Protein AF-H8L206-F1 (afdb_monomer)

Structure (mmCIF, N/CA/C/O backbone):
data_AF-H8L206-F1
#
_entry.id   AF-H8L206-F1
#
loop_
_atom_site.group_PDB
_atom_site.id
_atom_site.type_symbol
_atom_site.label_atom_id
_atom_site.label_alt_id
_atom_site.label_comp_id
_atom_site.label_asym_id
_atom_site.label_entity_id
_atom_site.label_seq_id
_atom_site.pdbx_PDB_ins_code
_atom_site.Cartn_x
_atom_site.Cartn_y
_atom_site.Cartn_z
_atom_site.occupancy
_atom_site.B_iso_or_equiv
_atom_site.auth_seq_id
_atom_site.auth_comp_id
_atom_site.auth_asym_id
_atom_site.auth_atom_id
_atom_site.pdbx_PDB_model_num
ATOM 1 N N . MET A 1 1 ? 9.966 -58.093 -0.503 1.00 37.69 1 MET A N 1
ATOM 2 C CA . MET A 1 1 ? 10.807 -58.579 -1.625 1.00 37.69 1 MET A CA 1
ATOM 3 C C . MET A 1 1 ? 9.895 -58.615 -2.846 1.00 37.69 1 MET A C 1
ATOM 5 O O . MET A 1 1 ? 8.849 -59.218 -2.723 1.00 37.69 1 MET A O 1
ATOM 9 N N . LYS A 1 2 ? 10.116 -57.990 -3.995 1.00 41.88 2 LYS A N 1
ATOM 10 C CA . LYS A 1 2 ? 11.336 -57.589 -4.683 1.00 41.88 2 LYS A CA 1
ATOM 11 C C . LYS A 1 2 ? 10.897 -56.548 -5.731 1.00 41.88 2 LYS A C 1
ATOM 13 O O . LYS A 1 2 ? 9.891 -56.752 -6.401 1.00 41.88 2 LYS A O 1
ATOM 18 N N . TYR A 1 3 ? 11.610 -55.434 -5.810 1.00 54.50 3 TYR A N 1
ATOM 19 C CA . TYR A 1 3 ? 11.447 -54.422 -6.849 1.00 54.50 3 TYR A CA 1
ATOM 20 C C . TYR A 1 3 ? 11.760 -54.980 -8.243 1.00 54.50 3 TYR A C 1
ATOM 22 O O . TYR A 1 3 ? 12.477 -55.975 -8.343 1.00 54.50 3 TYR A O 1
ATOM 30 N N . LEU A 1 4 ? 11.345 -54.201 -9.250 1.00 50.47 4 LEU A N 1
ATOM 31 C CA . LEU A 1 4 ? 11.940 -54.001 -10.583 1.00 50.47 4 LEU A CA 1
ATOM 32 C C . LEU A 1 4 ? 11.022 -54.436 -11.729 1.00 50.47 4 LEU A C 1
ATOM 34 O O . LEU A 1 4 ? 10.892 -55.617 -12.017 1.00 50.47 4 LEU A O 1
ATOM 38 N N . LEU A 1 5 ? 10.506 -53.456 -12.473 1.00 49.88 5 LEU A N 1
ATOM 39 C CA . LEU A 1 5 ? 11.147 -53.104 -13.740 1.00 49.88 5 LEU A CA 1
ATOM 40 C C . LEU A 1 5 ? 10.697 -51.720 -14.220 1.00 49.88 5 LEU A C 1
ATOM 42 O O . LEU A 1 5 ? 9.522 -51.426 -14.413 1.00 49.88 5 LEU A O 1
ATOM 46 N N . ILE A 1 6 ? 11.712 -50.877 -14.361 1.00 56.06 6 ILE A N 1
ATOM 47 C CA . ILE A 1 6 ? 11.725 -49.559 -14.975 1.00 56.06 6 ILE A CA 1
ATOM 48 C C . ILE A 1 6 ? 11.425 -49.733 -16.467 1.00 56.06 6 ILE A C 1
ATOM 50 O O . ILE A 1 6 ? 12.118 -50.496 -17.134 1.00 56.06 6 ILE A O 1
ATOM 54 N N . ILE A 1 7 ? 10.455 -48.989 -17.002 1.00 59.62 7 ILE A N 1
ATOM 55 C CA . ILE A 1 7 ? 10.374 -48.727 -18.442 1.00 59.62 7 ILE A CA 1
ATOM 56 C C . ILE A 1 7 ? 10.471 -47.217 -18.625 1.00 59.62 7 ILE A C 1
ATOM 58 O O . ILE A 1 7 ? 9.504 -46.477 -18.463 1.00 59.62 7 ILE A O 1
ATOM 62 N N . ALA A 1 8 ? 11.688 -46.775 -18.929 1.00 56.97 8 ALA A N 1
ATOM 63 C CA . ALA A 1 8 ? 11.931 -45.509 -19.588 1.00 56.97 8 ALA A CA 1
ATOM 64 C C . ALA A 1 8 ? 11.696 -45.714 -21.089 1.00 56.97 8 ALA A C 1
ATOM 66 O O . ALA A 1 8 ? 12.334 -46.574 -21.695 1.00 56.97 8 ALA A O 1
ATOM 67 N N . LEU A 1 9 ? 10.823 -44.911 -21.697 1.00 52.34 9 LEU A N 1
ATOM 68 C CA . LEU A 1 9 ? 10.879 -44.663 -23.134 1.00 52.34 9 LEU A CA 1
ATOM 69 C C . LEU A 1 9 ? 10.536 -43.196 -23.400 1.00 52.34 9 LEU A C 1
ATOM 71 O O . LEU A 1 9 ? 9.416 -42.743 -23.178 1.00 52.34 9 LEU A O 1
ATOM 75 N N . ALA A 1 10 ? 11.555 -42.454 -23.822 1.00 56.19 10 ALA A N 1
ATOM 76 C CA . ALA A 1 10 ? 11.493 -41.053 -24.190 1.00 56.19 10 ALA A CA 1
ATOM 77 C C . ALA A 1 10 ? 11.126 -40.904 -25.673 1.00 56.19 10 ALA A C 1
ATOM 79 O O . ALA A 1 10 ? 11.898 -41.320 -26.524 1.00 56.19 10 ALA A O 1
ATOM 80 N N . LEU A 1 11 ? 10.002 -40.258 -25.974 1.00 53.72 11 LEU A N 1
ATOM 81 C CA . LEU A 1 11 ? 9.649 -39.630 -27.257 1.00 53.72 11 LEU A CA 1
ATOM 82 C C . LEU A 1 11 ? 8.622 -38.545 -26.871 1.00 53.72 11 LEU A C 1
ATOM 84 O O . LEU A 1 11 ? 7.641 -38.867 -26.219 1.00 53.72 11 LEU A O 1
ATOM 88 N N . GLY A 1 12 ? 8.745 -37.245 -27.114 1.00 50.72 12 GLY A N 1
ATOM 89 C CA . GLY A 1 12 ? 9.429 -36.487 -28.148 1.00 50.72 12 GLY A CA 1
ATOM 90 C C . GLY A 1 12 ? 8.415 -35.437 -28.622 1.00 50.72 12 GLY A C 1
ATOM 91 O O . GLY A 1 12 ? 7.348 -35.816 -29.077 1.00 50.72 12 GLY A O 1
ATOM 92 N N . CYS A 1 13 ? 8.701 -34.146 -28.428 1.00 44.66 13 CYS A N 1
ATOM 93 C CA . CYS A 1 13 ? 8.279 -33.019 -29.276 1.00 44.66 13 CYS A CA 1
ATOM 94 C C . CYS A 1 13 ? 8.686 -31.717 -28.583 1.00 44.66 13 CYS A C 1
ATOM 96 O O . CYS A 1 13 ? 8.107 -31.315 -27.570 1.00 44.66 13 CYS A O 1
ATOM 98 N N . GLY A 1 14 ? 9.717 -31.077 -29.140 1.00 47.59 14 GLY A N 1
ATOM 99 C CA . GLY A 1 14 ? 10.154 -29.751 -28.735 1.00 47.59 14 GLY A CA 1
ATOM 100 C C . GLY A 1 14 ? 8.988 -28.773 -28.789 1.00 47.59 14 GLY A C 1
ATOM 101 O O . GLY A 1 14 ? 8.347 -28.605 -29.824 1.00 47.59 14 GLY A O 1
ATOM 102 N N . GLN A 1 15 ? 8.715 -28.130 -27.659 1.00 55.88 15 GLN A N 1
ATOM 103 C CA . GLN A 1 15 ? 7.825 -26.985 -27.625 1.00 55.88 15 GLN A CA 1
ATOM 104 C C . GLN A 1 15 ? 8.604 -25.813 -28.224 1.00 55.88 15 GLN A C 1
ATOM 106 O O . GLN A 1 15 ? 9.462 -25.214 -27.574 1.00 55.88 15 GLN A O 1
ATOM 111 N N . VAL A 1 16 ? 8.343 -25.523 -29.498 1.00 51.34 16 VAL A N 1
ATOM 112 C CA . VAL A 1 16 ? 8.685 -24.235 -30.097 1.00 51.34 16 VAL A CA 1
ATOM 113 C C . VAL A 1 16 ? 7.808 -23.205 -29.394 1.00 51.34 16 VAL A C 1
ATOM 115 O O . VAL A 1 16 ? 6.656 -22.995 -29.766 1.00 51.34 16 VAL A O 1
ATOM 118 N N . PHE A 1 17 ? 8.326 -22.579 -28.339 1.00 56.84 17 PHE A N 1
ATOM 119 C CA . PHE A 1 17 ? 7.716 -21.363 -27.822 1.00 56.84 17 PHE A CA 1
ATOM 120 C C . PHE A 1 17 ? 7.958 -20.275 -28.863 1.00 56.84 17 PHE A C 1
ATOM 122 O O . PHE A 1 17 ? 9.029 -19.672 -28.920 1.00 56.84 17 PHE A O 1
ATOM 129 N N . ALA A 1 18 ? 6.961 -20.050 -29.717 1.00 43.41 18 ALA A N 1
ATOM 130 C CA . ALA A 1 18 ? 6.864 -18.838 -30.505 1.00 43.41 18 ALA A CA 1
ATOM 131 C C . ALA A 1 18 ? 6.833 -17.658 -29.524 1.00 43.41 18 ALA A C 1
ATOM 133 O O . ALA A 1 18 ? 5.803 -17.343 -28.931 1.00 43.41 18 ALA A O 1
ATOM 134 N N . GLN A 1 19 ? 7.988 -17.026 -29.315 1.00 46.50 19 GLN A N 1
ATOM 135 C CA . GLN A 1 19 ? 8.070 -15.720 -28.683 1.00 46.50 19 GLN A CA 1
ATOM 136 C C . GLN A 1 19 ? 7.470 -14.720 -29.669 1.00 46.50 19 GLN A C 1
ATOM 138 O O . GLN A 1 19 ? 8.170 -14.077 -30.446 1.00 46.50 19 GLN A O 1
ATOM 143 N N . THR A 1 20 ? 6.142 -14.604 -29.667 1.00 43.94 20 THR A N 1
ATOM 144 C CA . THR A 1 20 ? 5.493 -13.399 -30.171 1.00 43.94 20 THR A CA 1
ATOM 145 C C . THR A 1 20 ? 6.117 -12.243 -29.409 1.00 43.94 20 THR A C 1
ATOM 147 O O . THR A 1 20 ? 5.982 -12.177 -28.184 1.00 43.94 20 THR A O 1
ATOM 150 N N . GLY A 1 21 ? 6.848 -11.386 -30.125 1.00 42.72 21 GLY A N 1
ATOM 151 C CA . GLY A 1 21 ? 7.422 -10.153 -29.613 1.00 42.72 21 GLY A CA 1
ATOM 152 C C . GLY A 1 21 ? 6.317 -9.281 -29.039 1.00 42.72 21 GLY A C 1
ATOM 153 O O . GLY A 1 21 ? 5.735 -8.446 -29.723 1.00 42.72 21 GLY A O 1
ATOM 154 N N . ARG A 1 22 ? 6.003 -9.509 -27.767 1.00 38.03 22 ARG A N 1
ATOM 155 C CA . ARG A 1 22 ? 5.142 -8.652 -26.978 1.00 38.03 22 ARG A CA 1
ATOM 156 C C . ARG A 1 22 ? 5.983 -7.411 -26.732 1.00 38.03 22 ARG A C 1
ATOM 158 O O . ARG A 1 22 ? 6.929 -7.453 -25.947 1.00 38.03 22 ARG A O 1
ATOM 165 N N . GLN A 1 23 ? 5.685 -6.335 -27.462 1.00 39.47 23 GLN A N 1
ATOM 166 C CA . GLN A 1 23 ? 6.112 -4.983 -27.099 1.00 39.47 23 GLN A CA 1
ATOM 167 C C . GLN A 1 23 ? 5.985 -4.883 -25.583 1.00 39.47 23 GLN A C 1
ATOM 169 O O . GLN A 1 23 ? 4.889 -5.136 -25.078 1.00 39.47 23 GLN A O 1
ATOM 174 N N . ALA A 1 24 ? 7.106 -4.651 -24.890 1.00 39.09 24 ALA A N 1
ATOM 175 C CA . ALA A 1 24 ? 7.239 -4.800 -23.445 1.00 39.09 24 ALA A CA 1
ATOM 176 C C . ALA A 1 24 ? 6.069 -4.111 -22.730 1.00 39.09 24 ALA A C 1
ATOM 178 O O . ALA A 1 24 ? 6.048 -2.900 -22.496 1.00 39.09 24 ALA A O 1
ATOM 179 N N . SER A 1 25 ? 5.036 -4.898 -22.449 1.00 48.84 25 SER A N 1
ATOM 180 C CA . SER A 1 25 ? 3.856 -4.438 -21.752 1.00 48.84 25 SER A CA 1
ATOM 181 C C . SER A 1 25 ? 4.337 -4.347 -20.318 1.00 48.84 25 SER A C 1
ATOM 183 O O . SER A 1 25 ? 4.664 -5.376 -19.732 1.00 48.84 25 SER A O 1
ATOM 185 N N . SER A 1 26 ? 4.535 -3.129 -19.800 1.00 55.28 26 SER A N 1
ATOM 186 C CA . SER A 1 26 ? 4.810 -2.939 -18.370 1.00 55.28 26 SER A CA 1
ATOM 187 C C . SER A 1 26 ? 3.906 -3.864 -17.553 1.00 55.28 26 SER A C 1
ATOM 189 O O . SER A 1 26 ? 2.742 -3.995 -17.934 1.00 55.28 26 SER A O 1
ATOM 191 N N . PRO A 1 27 ? 4.430 -4.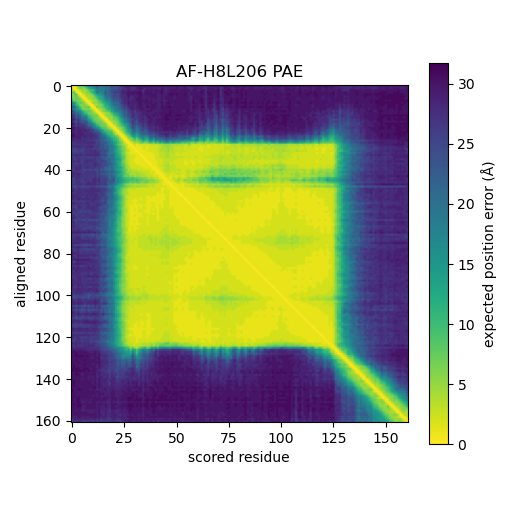521 -16.508 1.00 63.34 27 PRO A N 1
ATOM 192 C CA . PRO A 1 27 ? 3.669 -5.497 -15.746 1.00 63.34 27 PRO A CA 1
ATOM 193 C C . PRO A 1 27 ? 2.352 -4.889 -15.266 1.00 63.34 27 PRO A C 1
ATOM 195 O O . PRO A 1 27 ? 2.350 -3.784 -14.720 1.00 63.34 27 PRO A O 1
ATOM 198 N N . ASP A 1 28 ? 1.251 -5.605 -15.481 1.00 82.62 28 ASP A N 1
ATOM 199 C CA . ASP A 1 28 ? -0.035 -5.257 -14.885 1.00 82.62 28 ASP A CA 1
ATOM 200 C C . ASP A 1 28 ? 0.038 -5.603 -13.394 1.00 82.62 28 ASP A C 1
ATOM 202 O O . ASP A 1 28 ? -0.134 -6.754 -12.990 1.00 82.62 28 ASP A O 1
ATOM 206 N N . TYR A 1 29 ? 0.390 -4.610 -12.578 1.00 89.62 29 TYR A N 1
ATOM 207 C CA . TYR A 1 29 ? 0.451 -4.757 -11.127 1.00 89.62 29 TYR A CA 1
ATOM 208 C C . TYR A 1 29 ? -0.962 -4.794 -10.534 1.00 89.62 29 TYR A C 1
ATOM 210 O O . TYR A 1 29 ? -1.774 -3.929 -10.877 1.00 89.62 29 TYR A O 1
ATOM 218 N N . PRO A 1 30 ? -1.264 -5.714 -9.598 1.00 91.56 30 PRO A N 1
ATOM 219 C CA . PRO A 1 30 ? -2.526 -5.714 -8.861 1.00 91.56 30 PRO A CA 1
ATOM 220 C C . PRO A 1 30 ? -2.843 -4.370 -8.199 1.00 91.56 30 PRO A C 1
ATOM 222 O O . PRO A 1 30 ? -4.012 -4.003 -8.092 1.00 91.56 30 PRO A O 1
ATOM 225 N N . SER A 1 31 ? -1.829 -3.603 -7.779 1.00 91.44 31 SER A N 1
ATOM 226 C CA . SER A 1 31 ? -2.027 -2.260 -7.229 1.00 91.44 31 SER A CA 1
ATOM 227 C C . SER A 1 31 ? -2.601 -1.242 -8.222 1.00 91.44 31 SER A C 1
ATOM 229 O O . SER A 1 31 ? -3.041 -0.178 -7.794 1.00 91.44 31 SER A O 1
ATOM 231 N N . CYS A 1 32 ? -2.572 -1.524 -9.529 1.00 92.56 32 CYS A N 1
ATOM 232 C CA . CYS A 1 32 ? -3.056 -0.618 -10.570 1.00 92.56 32 CYS A CA 1
ATOM 233 C C . CYS A 1 32 ? -4.552 -0.747 -10.872 1.00 92.56 32 CYS A C 1
ATOM 235 O O . CYS A 1 32 ? -5.126 0.189 -11.431 1.00 92.56 32 CYS A O 1
ATOM 237 N N . ASP A 1 33 ? -5.209 -1.832 -10.456 1.00 92.50 33 ASP A N 1
ATOM 238 C CA . ASP A 1 33 ? -6.672 -1.910 -10.464 1.00 92.50 33 ASP A CA 1
ATOM 239 C C . ASP A 1 33 ? -7.228 -1.301 -9.170 1.00 92.50 33 ASP A C 1
ATOM 241 O O . ASP A 1 33 ? -7.495 -1.987 -8.182 1.00 92.50 33 ASP A O 1
ATOM 245 N N . LEU A 1 34 ? -7.386 0.025 -9.160 1.00 91.94 34 LEU A N 1
ATOM 246 C CA . LEU A 1 34 ? -7.833 0.747 -7.965 1.00 91.94 34 LEU A CA 1
ATOM 247 C C . LEU A 1 34 ? -9.233 0.309 -7.507 1.00 91.94 34 LEU A C 1
ATOM 249 O O . LEU A 1 34 ? -9.498 0.277 -6.308 1.00 91.94 34 LEU A O 1
ATOM 253 N N . SER A 1 35 ? -10.120 -0.052 -8.439 1.00 91.38 35 SER A N 1
ATOM 254 C CA . SER A 1 35 ? -11.479 -0.490 -8.104 1.00 91.38 35 SER A CA 1
ATOM 255 C C . SER A 1 35 ? -11.460 -1.849 -7.410 1.00 91.38 35 SER A C 1
ATOM 257 O O . SER A 1 35 ? -12.141 -2.045 -6.399 1.00 91.38 35 SER A O 1
ATOM 259 N N . GLN A 1 36 ? -10.653 -2.782 -7.921 1.00 92.56 36 GLN A N 1
ATOM 260 C CA . GLN A 1 36 ? -10.455 -4.077 -7.287 1.00 92.56 36 GLN A CA 1
ATOM 261 C C . GLN A 1 36 ? -9.788 -3.913 -5.921 1.00 92.56 36 GLN A C 1
ATOM 263 O O . GLN A 1 36 ? -10.275 -4.483 -4.948 1.00 92.56 36 GLN A O 1
ATOM 268 N N . GLN A 1 37 ? -8.743 -3.085 -5.827 1.00 94.44 37 GLN A N 1
ATOM 269 C CA . GLN A 1 37 ? -8.021 -2.805 -4.583 1.00 94.44 37 GLN A CA 1
ATOM 270 C C . GLN A 1 37 ? -8.942 -2.281 -3.472 1.00 94.44 37 GLN A C 1
ATOM 272 O O . GLN A 1 37 ? -8.883 -2.775 -2.349 1.00 94.44 37 GLN A O 1
ATOM 277 N N . LEU A 1 38 ? -9.826 -1.328 -3.781 1.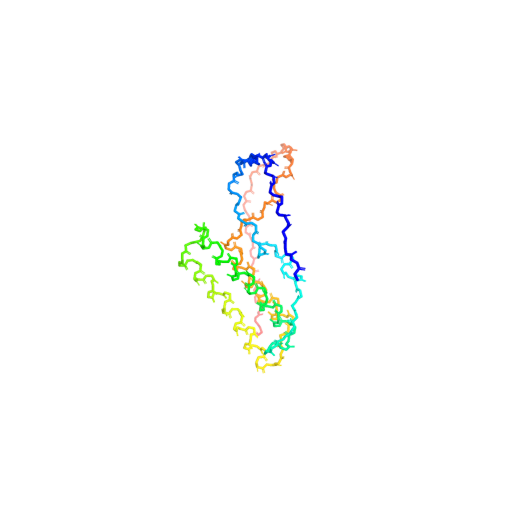00 94.56 38 LEU A N 1
ATOM 278 C CA . LEU A 1 38 ? -10.796 -0.777 -2.823 1.00 94.56 38 LEU A CA 1
ATOM 279 C C . LEU A 1 38 ? -11.864 -1.793 -2.391 1.00 94.56 38 LEU A C 1
ATOM 281 O O . LEU A 1 38 ? -12.448 -1.666 -1.319 1.00 94.56 38 LEU A O 1
ATOM 285 N N . SER A 1 39 ? -12.117 -2.812 -3.211 1.00 93.50 39 SER A N 1
ATOM 286 C CA . SER A 1 39 ? -13.112 -3.855 -2.932 1.00 93.50 39 SER A CA 1
ATOM 287 C C . SER A 1 39 ? -12.545 -5.033 -2.136 1.00 93.50 39 SER A C 1
ATOM 289 O O . SER A 1 39 ? -13.289 -5.940 -1.752 1.00 93.50 39 SER A O 1
ATOM 291 N N . LEU A 1 40 ? -11.230 -5.053 -1.905 1.00 92.88 40 LEU A N 1
ATOM 292 C CA . LEU A 1 40 ? -10.562 -6.139 -1.212 1.00 92.88 40 LEU A CA 1
ATOM 293 C C . LEU A 1 40 ? -11.054 -6.268 0.234 1.00 92.88 40 LEU A C 1
ATOM 295 O O . LEU A 1 40 ? -11.123 -5.295 0.981 1.00 92.88 40 LEU A O 1
ATOM 299 N N . LYS A 1 41 ? -11.331 -7.497 0.665 1.00 91.31 41 LYS A N 1
ATOM 300 C CA . LYS A 1 41 ? -11.602 -7.817 2.069 1.00 91.31 41 LYS A CA 1
ATOM 301 C C . LYS A 1 41 ? -10.413 -8.580 2.624 1.00 91.31 41 LYS A C 1
ATOM 303 O O . LYS A 1 41 ? -9.982 -9.552 2.012 1.00 91.31 41 LYS A O 1
ATOM 308 N N . ALA A 1 42 ? -9.880 -8.107 3.742 1.00 92.06 42 ALA A N 1
ATOM 309 C CA . ALA A 1 42 ? -8.808 -8.776 4.458 1.00 92.06 42 ALA A CA 1
ATOM 310 C C . ALA A 1 42 ? -9.375 -9.436 5.709 1.00 92.06 42 ALA A C 1
ATOM 312 O O . ALA A 1 42 ? -10.161 -8.818 6.432 1.00 92.06 42 ALA A O 1
ATOM 313 N N . ASP A 1 43 ? -8.929 -10.656 5.975 1.00 93.25 43 ASP A N 1
ATOM 314 C CA . ASP A 1 43 ? -9.193 -11.304 7.249 1.00 93.25 43 ASP A CA 1
ATOM 315 C C . ASP A 1 43 ? -8.345 -10.659 8.352 1.00 93.25 43 ASP A C 1
ATOM 317 O O . ASP A 1 43 ? -7.187 -10.281 8.150 1.00 93.25 43 ASP A O 1
ATOM 321 N N . THR A 1 44 ? -8.931 -10.535 9.538 1.00 94.06 44 THR A N 1
ATOM 322 C CA . THR A 1 44 ? -8.218 -10.141 10.757 1.00 94.06 44 THR A CA 1
ATOM 323 C C . THR A 1 44 ? -7.419 -11.318 11.311 1.00 94.06 44 THR A C 1
ATOM 325 O O . THR A 1 44 ? -7.802 -12.476 11.142 1.00 94.06 44 THR A O 1
ATOM 328 N N . GLY A 1 45 ? -6.341 -11.040 12.039 1.00 89.69 45 GLY A N 1
ATOM 329 C CA . GLY A 1 45 ? -5.514 -12.077 12.645 1.00 89.69 45 GLY A CA 1
ATOM 330 C C . GLY A 1 45 ? -4.272 -11.516 13.329 1.00 89.69 45 GLY A C 1
ATOM 331 O O . GLY A 1 45 ? -3.853 -10.384 13.080 1.00 89.69 45 GLY A O 1
ATOM 332 N N . GLY A 1 46 ? -3.667 -12.321 14.205 1.00 90.38 46 GLY A N 1
ATOM 333 C CA . GLY A 1 46 ? -2.517 -11.891 15.001 1.00 90.38 46 GLY A CA 1
ATOM 334 C C . GLY A 1 46 ? -2.853 -10.659 15.844 1.00 90.38 46 GLY A C 1
ATOM 335 O O . GLY A 1 46 ? -3.783 -10.691 16.643 1.00 90.38 46 GLY A O 1
ATOM 336 N N . SER A 1 47 ? -2.098 -9.575 15.654 1.00 89.38 47 SER A N 1
ATOM 337 C CA . SER A 1 47 ? -2.307 -8.294 16.340 1.00 89.38 47 SER A CA 1
ATOM 338 C C . SER A 1 47 ? -3.321 -7.366 15.658 1.00 89.38 47 SER A C 1
ATOM 340 O O . SER A 1 47 ? -3.605 -6.302 16.198 1.00 89.38 47 SER A O 1
ATOM 342 N N . ILE A 1 48 ? -3.839 -7.723 14.476 1.00 95.06 48 ILE A N 1
ATOM 343 C CA . ILE A 1 48 ? -4.823 -6.920 13.739 1.00 95.06 48 ILE A CA 1
ATOM 344 C C . ILE A 1 48 ? -6.218 -7.441 14.072 1.00 95.06 48 ILE A C 1
ATOM 346 O O . ILE A 1 48 ? -6.599 -8.527 13.633 1.00 95.06 48 ILE A O 1
ATOM 350 N N . THR A 1 49 ? -6.976 -6.656 14.832 1.00 94.81 49 THR A N 1
ATOM 351 C CA . THR A 1 49 ? -8.339 -6.995 15.275 1.00 94.81 49 THR A CA 1
ATOM 352 C C . THR A 1 49 ? -9.419 -6.202 14.545 1.00 94.81 49 THR A C 1
ATOM 354 O O . THR A 1 49 ? -10.563 -6.646 14.489 1.00 94.81 49 THR A O 1
ATOM 357 N N . ASP A 1 50 ? -9.070 -5.055 13.962 1.00 96.88 50 ASP A N 1
ATOM 358 C CA . ASP A 1 50 ? -9.990 -4.215 13.203 1.00 96.88 50 ASP A CA 1
ATOM 359 C C . ASP A 1 50 ? -9.981 -4.608 11.708 1.00 96.88 50 ASP A C 1
ATOM 361 O O . ASP A 1 50 ? -8.935 -4.541 11.055 1.00 96.88 50 ASP A O 1
ATOM 365 N N . PRO A 1 51 ? -11.124 -4.995 11.108 1.00 97.25 51 PRO A N 1
ATOM 366 C CA . PRO A 1 51 ? -11.182 -5.381 9.693 1.00 97.25 51 PRO A CA 1
ATOM 367 C C . PRO A 1 51 ? -10.763 -4.266 8.729 1.00 97.25 51 PRO A C 1
ATOM 369 O O . PRO A 1 51 ? -10.261 -4.525 7.635 1.00 97.25 51 PRO A O 1
ATOM 372 N N . ARG A 1 52 ? -10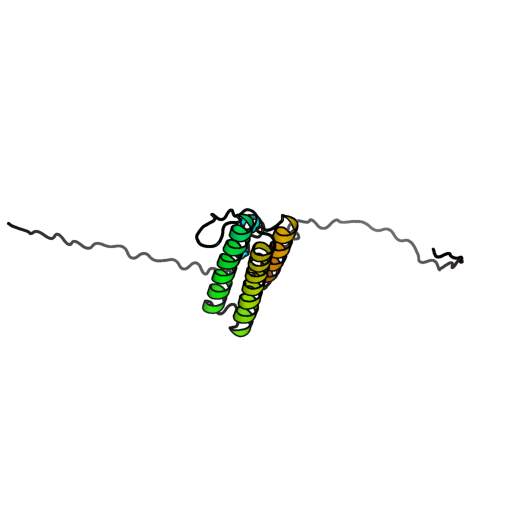.961 -3.006 9.123 1.00 97.88 52 ARG A N 1
ATOM 373 C CA . ARG A 1 52 ? -10.573 -1.841 8.322 1.00 97.88 52 ARG A CA 1
ATOM 374 C C . ARG A 1 52 ? -9.058 -1.627 8.345 1.00 97.88 52 ARG A C 1
ATOM 376 O O . ARG A 1 52 ? -8.468 -1.375 7.296 1.00 97.88 52 ARG A O 1
ATOM 383 N N . GLN A 1 53 ? -8.412 -1.835 9.489 1.00 98.25 53 GLN A N 1
ATOM 384 C CA . GLN A 1 53 ? -6.954 -1.945 9.588 1.00 98.25 53 GLN A CA 1
ATOM 385 C C . GLN A 1 53 ? -6.418 -3.082 8.720 1.00 98.25 53 GLN A C 1
ATOM 387 O O . GLN A 1 53 ? -5.452 -2.892 7.979 1.00 98.25 53 GLN A O 1
ATOM 392 N N . ALA A 1 54 ? -7.059 -4.254 8.774 1.00 98.00 54 ALA A N 1
ATOM 393 C CA . ALA A 1 54 ? -6.673 -5.402 7.960 1.00 98.00 54 ALA A CA 1
ATOM 394 C C . ALA A 1 54 ? -6.718 -5.059 6.463 1.00 98.00 54 ALA A C 1
ATOM 396 O O . ALA A 1 54 ? -5.767 -5.354 5.738 1.00 98.00 54 ALA A O 1
ATOM 397 N N . HIS A 1 55 ? -7.776 -4.376 6.012 1.00 98.00 55 HIS A N 1
ATOM 398 C CA . HIS A 1 55 ? -7.908 -3.897 4.636 1.00 98.00 55 HIS A CA 1
ATOM 399 C C . HIS A 1 55 ? -6.728 -3.002 4.224 1.00 98.00 55 HIS A C 1
ATOM 401 O O . HIS A 1 55 ? -6.036 -3.310 3.251 1.00 98.00 55 HIS A O 1
ATOM 407 N N . VAL A 1 56 ? -6.443 -1.942 4.991 1.00 98.00 56 VAL A N 1
ATOM 408 C CA . VAL A 1 56 ? -5.334 -1.013 4.700 1.00 98.00 56 VAL A CA 1
ATOM 409 C C . VAL A 1 56 ? -3.986 -1.741 4.710 1.00 98.00 56 VAL A C 1
ATOM 411 O O . VAL A 1 56 ? -3.164 -1.542 3.814 1.00 98.00 56 VAL A O 1
ATOM 414 N N . SER A 1 57 ? -3.765 -2.636 5.677 1.00 97.81 57 SER A N 1
ATOM 415 C CA . SER A 1 57 ? -2.540 -3.436 5.789 1.00 97.81 57 SER A CA 1
ATOM 416 C C . SER A 1 57 ? -2.338 -4.349 4.578 1.00 97.81 57 SER A C 1
ATOM 418 O O . SER A 1 57 ? -1.243 -4.400 4.016 1.00 97.81 57 SER A O 1
ATOM 420 N N . MET A 1 58 ? -3.395 -5.026 4.119 1.00 98.00 58 MET A N 1
ATOM 421 C CA . MET A 1 58 ? -3.338 -5.909 2.956 1.00 98.00 58 MET A CA 1
ATOM 422 C C . MET A 1 58 ? -3.063 -5.139 1.664 1.00 98.00 58 MET A C 1
ATOM 424 O O . MET A 1 58 ? -2.177 -5.526 0.902 1.00 98.00 58 MET A O 1
ATOM 428 N N . ARG A 1 59 ? -3.763 -4.022 1.436 1.00 98.06 59 ARG A N 1
ATOM 429 C CA . ARG A 1 59 ? -3.487 -3.135 0.297 1.00 98.06 59 ARG A CA 1
ATOM 430 C C . ARG A 1 59 ? -2.059 -2.604 0.331 1.00 98.06 59 ARG A C 1
ATOM 432 O O . ARG A 1 59 ? -1.369 -2.605 -0.687 1.00 98.06 59 ARG A O 1
ATOM 439 N N . GLY A 1 60 ? -1.606 -2.214 1.523 1.00 98.06 60 GLY A N 1
ATOM 440 C CA . GLY A 1 60 ? -0.226 -1.850 1.794 1.00 98.06 60 GLY A CA 1
ATOM 441 C C . GLY A 1 60 ? 0.728 -2.949 1.334 1.00 98.06 60 GLY A C 1
ATOM 442 O O . GLY A 1 60 ? 1.546 -2.683 0.466 1.00 98.06 60 GLY A O 1
ATOM 443 N N . ASN A 1 61 ? 0.574 -4.183 1.831 1.00 97.81 61 ASN A N 1
ATOM 444 C CA . ASN A 1 61 ? 1.393 -5.351 1.468 1.00 97.81 61 ASN A CA 1
ATOM 445 C C . ASN A 1 61 ?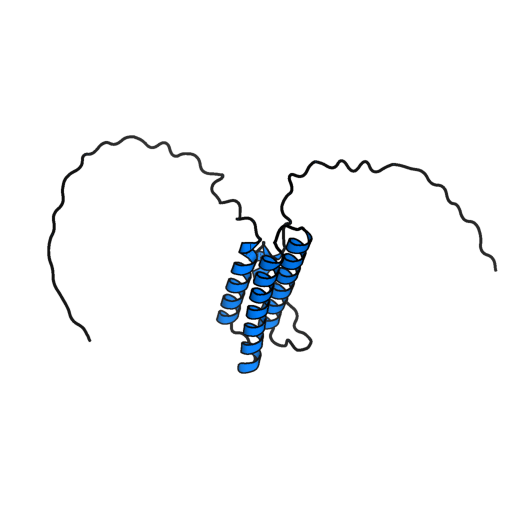 1.442 -5.618 -0.047 1.00 97.81 61 ASN A C 1
ATOM 447 O O . ASN A 1 61 ? 2.515 -5.910 -0.578 1.00 97.81 61 ASN A O 1
ATOM 451 N N . ILE A 1 62 ? 0.305 -5.520 -0.742 1.00 97.25 62 ILE A N 1
ATOM 452 C CA . ILE A 1 62 ? 0.234 -5.734 -2.195 1.00 97.25 62 ILE A CA 1
ATOM 453 C C . ILE A 1 62 ? 1.062 -4.675 -2.922 1.00 97.25 62 ILE A C 1
ATOM 455 O O . ILE A 1 62 ? 1.990 -5.010 -3.654 1.00 97.25 62 ILE A O 1
ATOM 459 N N . LEU A 1 63 ? 0.786 -3.395 -2.663 1.00 97.88 63 LEU A N 1
ATOM 460 C CA . LEU A 1 63 ? 1.497 -2.290 -3.303 1.00 97.88 63 LEU A CA 1
ATOM 461 C C . LEU A 1 63 ? 3.003 -2.347 -3.020 1.00 97.88 63 LEU A C 1
ATOM 463 O O . LEU A 1 63 ? 3.846 -2.085 -3.873 1.00 97.88 63 LEU A O 1
ATOM 467 N N . GLN A 1 64 ? 3.343 -2.749 -1.809 1.00 98.44 64 GLN A N 1
ATOM 468 C CA . GLN A 1 64 ? 4.686 -3.029 -1.364 1.00 98.44 64 GLN A CA 1
ATOM 469 C C . GLN A 1 64 ? 5.387 -4.136 -2.194 1.00 98.44 64 GLN A C 1
ATOM 471 O O . GLN A 1 64 ? 6.530 -3.964 -2.655 1.00 98.44 64 GLN A O 1
ATOM 476 N N . ALA A 1 65 ? 4.709 -5.257 -2.432 1.00 97.75 65 ALA A N 1
ATOM 477 C CA . ALA A 1 65 ? 5.205 -6.319 -3.303 1.00 97.75 65 ALA A CA 1
ATOM 478 C C . ALA A 1 65 ? 5.388 -5.838 -4.755 1.00 97.75 65 ALA A C 1
ATOM 480 O O . ALA A 1 65 ? 6.404 -6.155 -5.388 1.00 97.75 65 ALA A O 1
ATOM 481 N N . ASP A 1 66 ? 4.469 -5.013 -5.253 1.00 96.31 66 ASP A N 1
ATOM 482 C CA . ASP A 1 66 ? 4.509 -4.453 -6.606 1.00 96.31 66 ASP A CA 1
ATOM 483 C C . ASP A 1 66 ? 5.686 -3.484 -6.791 1.00 96.31 66 ASP A C 1
ATOM 485 O O . ASP A 1 66 ? 6.461 -3.639 -7.738 1.00 96.31 66 ASP A O 1
ATOM 489 N N . ILE A 1 67 ? 5.941 -2.586 -5.827 1.00 96.56 67 ILE A N 1
ATOM 490 C CA . ILE A 1 67 ? 7.138 -1.718 -5.803 1.00 96.56 67 ILE A CA 1
ATOM 491 C C . ILE A 1 67 ? 8.416 -2.558 -5.889 1.00 96.56 67 ILE A C 1
ATOM 493 O O . ILE A 1 67 ? 9.323 -2.273 -6.679 1.00 96.56 67 ILE A O 1
ATOM 497 N N . SER A 1 68 ? 8.502 -3.611 -5.072 1.00 96.25 68 SER A N 1
ATOM 498 C CA . SER A 1 68 ? 9.670 -4.496 -5.042 1.00 96.25 68 SER A CA 1
ATOM 499 C C . SER A 1 68 ? 9.871 -5.217 -6.374 1.00 96.25 68 SER A C 1
ATOM 501 O O . SER A 1 68 ? 11.008 -5.377 -6.830 1.00 96.25 68 SER A O 1
ATOM 503 N N . THR A 1 69 ? 8.777 -5.629 -7.011 1.00 95.50 69 THR A N 1
ATOM 504 C CA . THR A 1 69 ? 8.780 -6.279 -8.322 1.00 95.50 69 THR A CA 1
ATOM 505 C C . THR A 1 69 ? 9.209 -5.304 -9.417 1.00 95.50 69 THR A C 1
ATOM 507 O O . THR A 1 69 ? 10.109 -5.624 -10.193 1.00 95.50 69 THR A O 1
ATOM 510 N N . ALA A 1 70 ? 8.664 -4.086 -9.435 1.00 93.88 70 ALA A N 1
ATOM 511 C CA . ALA A 1 70 ? 9.035 -3.028 -10.374 1.00 93.88 70 ALA A CA 1
ATOM 512 C C . ALA A 1 70 ? 10.513 -2.638 -10.268 1.00 93.88 70 ALA A C 1
ATOM 514 O O . ALA A 1 70 ? 11.197 -2.493 -11.284 1.00 93.88 70 ALA A O 1
ATOM 515 N N . ARG A 1 71 ? 11.047 -2.554 -9.044 1.00 95.75 71 ARG A N 1
ATOM 516 C CA . ARG A 1 71 ? 12.480 -2.334 -8.810 1.00 95.75 71 ARG A CA 1
ATOM 517 C C . ARG A 1 71 ? 13.328 -3.479 -9.364 1.00 95.75 71 ARG A C 1
ATOM 519 O O . ARG A 1 71 ? 14.296 -3.233 -10.076 1.00 95.75 71 ARG A O 1
ATOM 526 N N . LYS A 1 72 ? 12.985 -4.739 -9.058 1.00 94.38 72 LYS A N 1
ATOM 527 C CA . LYS A 1 72 ? 13.727 -5.921 -9.550 1.00 94.38 72 LYS A CA 1
ATOM 528 C C . LYS A 1 72 ? 13.701 -6.022 -11.079 1.00 94.38 72 LYS A C 1
ATOM 530 O O . LYS A 1 72 ? 14.702 -6.406 -11.676 1.00 94.38 72 LYS A O 1
ATOM 535 N N . ALA A 1 73 ? 12.598 -5.610 -11.700 1.00 92.38 73 ALA A N 1
ATOM 536 C CA . ALA A 1 73 ? 12.446 -5.504 -13.148 1.00 92.38 73 ALA A CA 1
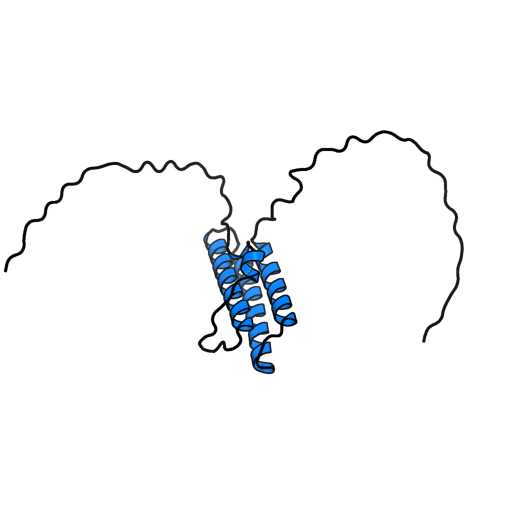ATOM 537 C C . ALA A 1 73 ? 13.151 -4.276 -13.763 1.00 92.38 73 ALA A C 1
ATOM 539 O O . ALA A 1 73 ? 13.077 -4.081 -14.973 1.00 92.38 73 ALA A O 1
ATOM 540 N N . ARG A 1 74 ? 13.835 -3.454 -12.951 1.00 92.69 74 ARG A N 1
ATOM 541 C CA . ARG A 1 74 ? 14.521 -2.214 -13.358 1.00 92.69 74 ARG A CA 1
ATOM 542 C C . ARG A 1 74 ? 13.593 -1.162 -13.984 1.00 92.69 74 ARG A C 1
ATOM 544 O O . ARG A 1 74 ? 14.051 -0.309 -14.736 1.00 92.69 74 ARG A O 1
ATOM 551 N N . LEU A 1 75 ? 12.302 -1.206 -13.652 1.00 91.44 75 LEU A N 1
ATOM 552 C CA . LEU A 1 75 ? 11.307 -0.204 -14.054 1.00 91.44 75 LEU A CA 1
ATOM 553 C C . LEU A 1 75 ? 11.266 0.986 -13.089 1.00 91.44 75 LEU A C 1
ATOM 555 O O . LEU A 1 75 ? 10.900 2.089 -13.482 1.00 91.44 75 LEU A O 1
ATOM 559 N N . LEU A 1 76 ? 11.668 0.770 -11.834 1.00 93.19 76 LEU A N 1
ATOM 560 C CA . LEU A 1 76 ? 11.902 1.819 -10.844 1.00 93.19 76 LEU A CA 1
ATOM 561 C C . LEU A 1 76 ? 13.377 1.830 -10.444 1.00 93.19 76 LEU A C 1
ATOM 563 O O . LEU A 1 76 ? 13.979 0.771 -10.250 1.00 93.19 76 LEU A O 1
ATOM 567 N N . SER A 1 77 ? 13.941 3.027 -10.262 1.00 95.56 77 SER A N 1
ATOM 568 C CA . SER A 1 77 ? 15.245 3.170 -9.613 1.00 95.56 77 SER A CA 1
ATOM 569 C C . SER A 1 77 ? 15.158 2.751 -8.144 1.00 95.56 77 SER A C 1
ATOM 571 O O . SER A 1 77 ? 14.089 2.795 -7.531 1.00 95.56 77 SER A O 1
ATOM 573 N N . GLU A 1 78 ? 16.290 2.367 -7.556 1.00 97.31 78 GLU A N 1
ATOM 574 C CA . GLU A 1 78 ? 16.354 1.982 -6.143 1.00 97.31 78 GLU A CA 1
ATOM 575 C C . GLU A 1 78 ? 15.859 3.100 -5.219 1.00 97.31 78 GLU A C 1
ATOM 577 O O . GLU A 1 78 ? 14.996 2.859 -4.376 1.00 97.31 78 GLU A O 1
ATOM 582 N N . ALA A 1 79 ? 16.325 4.333 -5.441 1.00 98.12 79 ALA A N 1
ATOM 583 C CA . ALA A 1 79 ? 15.904 5.495 -4.665 1.00 98.12 79 ALA A CA 1
ATOM 584 C C . ALA A 1 79 ? 14.392 5.747 -4.773 1.00 98.12 79 ALA A C 1
ATOM 586 O O . ALA A 1 79 ? 13.734 6.003 -3.765 1.00 98.12 79 ALA A O 1
ATOM 587 N N . LYS A 1 80 ? 13.816 5.625 -5.980 1.00 97.56 80 LYS A N 1
ATOM 588 C CA . LYS A 1 80 ? 12.374 5.810 -6.180 1.00 97.56 80 LYS A CA 1
ATOM 589 C C . LYS A 1 80 ? 11.572 4.705 -5.497 1.00 97.56 80 LYS A C 1
ATOM 591 O O . LYS A 1 80 ? 10.599 4.998 -4.809 1.00 97.56 80 LYS A O 1
ATOM 596 N N . ALA A 1 81 ? 12.003 3.453 -5.637 1.00 97.56 81 ALA A N 1
ATOM 597 C CA . ALA A 1 81 ? 11.365 2.320 -4.980 1.00 97.56 81 ALA A CA 1
ATOM 598 C C . ALA A 1 81 ? 11.412 2.448 -3.449 1.00 97.56 81 ALA A C 1
ATOM 600 O O . ALA A 1 81 ? 10.397 2.230 -2.797 1.00 97.56 81 ALA A O 1
ATOM 601 N N . LEU A 1 82 ? 12.549 2.859 -2.874 1.00 98.38 82 LEU A N 1
ATOM 602 C CA . LEU A 1 82 ? 12.681 3.101 -1.435 1.00 98.38 82 LEU A CA 1
ATOM 603 C C . LEU A 1 82 ? 11.759 4.231 -0.959 1.00 98.38 82 LEU A C 1
ATOM 605 O O . LEU A 1 82 ? 11.062 4.078 0.041 1.00 98.38 82 LEU A O 1
ATOM 609 N N . GLN A 1 83 ? 11.710 5.342 -1.694 1.00 98.50 83 GLN A N 1
ATOM 610 C CA . GLN A 1 83 ? 10.828 6.465 -1.379 1.00 98.50 83 GLN A CA 1
ATOM 611 C C . GLN A 1 83 ? 9.352 6.043 -1.393 1.00 98.50 83 GLN A C 1
ATOM 613 O O . GLN A 1 83 ? 8.587 6.429 -0.512 1.00 98.50 83 GLN A O 1
ATOM 618 N N . MET A 1 84 ? 8.930 5.252 -2.380 1.00 98.44 84 MET A N 1
ATOM 619 C CA . MET A 1 84 ? 7.553 4.754 -2.449 1.00 98.44 84 MET A CA 1
ATOM 620 C C . MET A 1 84 ? 7.272 3.744 -1.334 1.00 98.44 84 MET A C 1
ATOM 622 O O . MET A 1 84 ? 6.225 3.804 -0.697 1.00 98.44 84 MET A O 1
ATOM 626 N N . TRP A 1 85 ? 8.230 2.860 -1.049 1.00 98.25 85 TRP A N 1
ATOM 627 C CA . TRP A 1 85 ? 8.147 1.886 0.035 1.00 98.25 85 TRP A CA 1
ATOM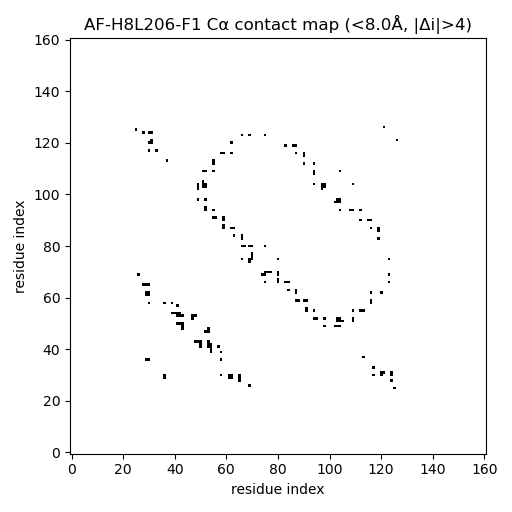 628 C C . TRP A 1 85 ? 7.879 2.550 1.389 1.00 98.25 85 TRP A C 1
ATOM 630 O O . TRP A 1 85 ? 6.962 2.152 2.109 1.00 98.25 85 TRP A O 1
ATOM 640 N N . GLN A 1 86 ? 8.635 3.608 1.691 1.00 98.69 86 GLN A N 1
ATOM 641 C CA . GLN A 1 86 ? 8.491 4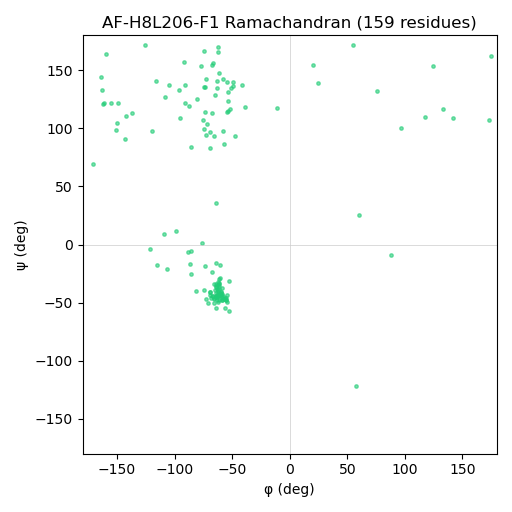.406 2.908 1.00 98.69 86 GLN A CA 1
ATOM 642 C C . GLN A 1 86 ? 7.144 5.132 2.986 1.00 98.69 86 GLN A C 1
ATOM 644 O O . GLN A 1 86 ? 6.584 5.244 4.073 1.00 98.69 86 GLN A O 1
ATOM 649 N N . GLN A 1 87 ? 6.601 5.599 1.857 1.00 98.75 87 GLN A N 1
ATOM 650 C CA . GLN A 1 87 ? 5.266 6.207 1.824 1.00 98.75 87 GLN A CA 1
ATOM 651 C C . GLN A 1 87 ? 4.178 5.196 2.193 1.00 98.75 87 GLN A C 1
ATOM 653 O O . GLN A 1 87 ? 3.317 5.507 3.013 1.00 98.75 87 GLN A O 1
ATOM 658 N N . VAL A 1 88 ? 4.236 3.974 1.650 1.00 98.75 88 VAL A N 1
ATOM 659 C CA . VAL A 1 88 ? 3.268 2.924 2.015 1.00 98.75 88 VAL A CA 1
ATOM 660 C C . VAL A 1 88 ? 3.398 2.539 3.486 1.00 98.75 88 VAL A C 1
ATOM 662 O O . VAL A 1 88 ? 2.404 2.378 4.188 1.00 98.75 88 VAL A O 1
ATOM 665 N N . ASP A 1 89 ? 4.629 2.424 3.969 1.00 98.62 89 ASP A N 1
ATOM 666 C CA . ASP A 1 89 ? 4.923 2.101 5.362 1.00 98.62 89 ASP A CA 1
ATOM 667 C C . ASP A 1 89 ? 4.433 3.195 6.334 1.00 98.62 89 ASP A C 1
ATOM 669 O O . ASP A 1 89 ? 3.900 2.898 7.403 1.00 98.62 89 ASP A O 1
ATOM 673 N N . ALA A 1 90 ? 4.523 4.470 5.944 1.00 98.69 90 ALA A N 1
ATOM 674 C CA . ALA A 1 90 ? 3.959 5.580 6.709 1.00 98.69 90 ALA A CA 1
ATOM 675 C C . ALA A 1 90 ? 2.426 5.504 6.814 1.00 98.69 90 ALA A C 1
ATOM 677 O O . ALA A 1 90 ? 1.899 5.657 7.913 1.00 98.69 90 ALA A O 1
ATOM 678 N N . VAL A 1 91 ? 1.728 5.204 5.713 1.00 98.62 91 VAL A N 1
ATOM 679 C CA . VAL A 1 91 ? 0.263 5.013 5.697 1.00 98.62 91 VAL A CA 1
ATOM 680 C C . VAL A 1 91 ? -0.160 3.881 6.637 1.00 98.62 91 VAL A C 1
ATOM 682 O O . VAL A 1 91 ? -1.067 4.037 7.452 1.00 98.62 91 VAL A O 1
ATOM 685 N N . ARG A 1 92 ? 0.550 2.748 6.596 1.00 98.25 92 ARG A N 1
ATOM 686 C CA . ARG A 1 92 ? 0.276 1.611 7.489 1.00 98.25 92 ARG A CA 1
ATOM 687 C C . ARG A 1 92 ? 0.456 1.986 8.958 1.00 98.25 92 ARG A C 1
ATOM 689 O O . ARG A 1 92 ? -0.442 1.749 9.756 1.00 98.25 92 ARG A O 1
ATOM 696 N N . ARG A 1 93 ? 1.567 2.646 9.303 1.00 98.38 93 ARG A N 1
ATOM 697 C CA . ARG A 1 93 ? 1.804 3.128 10.673 1.00 98.38 93 ARG A CA 1
ATOM 698 C C . ARG A 1 93 ? 0.767 4.142 11.138 1.00 98.38 93 ARG A C 1
ATOM 700 O O . ARG A 1 93 ? 0.426 4.159 12.317 1.00 98.38 93 ARG A O 1
ATOM 707 N N . GLN A 1 94 ? 0.287 5.002 10.244 1.00 98.44 94 GLN A N 1
ATOM 708 C CA . GLN A 1 94 ? -0.774 5.951 10.562 1.00 98.44 94 GLN A CA 1
ATOM 709 C C . GLN A 1 94 ? -2.066 5.213 10.925 1.00 98.44 94 GLN A C 1
ATOM 711 O O . GLN A 1 94 ? -2.640 5.490 11.979 1.00 98.44 94 GLN A O 1
ATOM 716 N N . ALA A 1 95 ? -2.464 4.233 10.110 1.00 98.19 95 ALA A N 1
ATOM 717 C CA . ALA A 1 95 ? -3.616 3.379 10.375 1.00 98.19 95 ALA A CA 1
ATOM 718 C C . ALA A 1 95 ? -3.473 2.615 11.704 1.00 98.19 95 ALA A C 1
ATOM 720 O O . ALA A 1 95 ? -4.370 2.666 12.546 1.00 98.19 95 ALA A O 1
ATOM 721 N N . ASP A 1 96 ? -2.316 1.991 11.940 1.00 97.88 96 ASP A N 1
ATOM 722 C CA . ASP A 1 96 ? -2.017 1.275 13.185 1.00 97.88 96 ASP A CA 1
ATOM 723 C C . ASP A 1 96 ? -2.079 2.207 14.402 1.00 97.88 96 ASP A C 1
ATOM 725 O O . ASP A 1 96 ? -2.662 1.865 15.430 1.00 97.88 96 ASP A O 1
ATOM 729 N N . GLY A 1 97 ? -1.528 3.417 14.284 1.00 98.06 97 GLY A N 1
ATOM 730 C CA . GLY A 1 97 ? -1.554 4.413 15.349 1.00 98.06 97 GLY A CA 1
ATOM 731 C C . GLY A 1 97 ? -2.964 4.916 15.668 1.00 98.06 97 GLY A C 1
ATOM 732 O O . GLY A 1 97 ? -3.254 5.205 16.828 1.00 98.06 97 GLY A O 1
ATOM 733 N N . LEU A 1 98 ? -3.847 5.023 14.670 1.00 98.06 98 LEU A N 1
ATOM 734 C CA . LEU A 1 98 ? -5.258 5.362 14.888 1.00 98.06 98 LEU A CA 1
ATOM 735 C C . LEU A 1 98 ? -5.959 4.249 15.669 1.00 98.06 98 LEU A C 1
ATOM 737 O O . LEU A 1 98 ? -6.538 4.518 16.721 1.00 98.06 98 LEU A O 1
ATOM 741 N N . VAL A 1 99 ? -5.810 2.995 15.231 1.00 97.75 99 VAL A N 1
ATOM 742 C CA . VAL A 1 99 ? -6.372 1.829 15.931 1.00 97.75 99 VAL A CA 1
ATOM 743 C C . VAL A 1 99 ? -5.822 1.715 17.349 1.00 97.75 99 VAL A C 1
ATOM 745 O O . VAL A 1 99 ? -6.581 1.467 18.277 1.00 97.75 99 VAL A O 1
ATOM 748 N N . GLN A 1 100 ? -4.531 1.967 17.563 1.00 97.50 100 GLN A N 1
ATOM 749 C CA . GLN A 1 100 ? -3.944 1.933 18.901 1.00 97.50 100 GLN A CA 1
ATOM 750 C C . GLN A 1 100 ? -4.554 2.988 19.839 1.00 97.50 100 GLN A C 1
ATOM 752 O O . GLN A 1 100 ? -4.683 2.737 21.036 1.00 97.50 100 GLN A O 1
ATOM 757 N N . ARG A 1 101 ? -4.923 4.167 19.320 1.00 97.62 101 ARG A N 1
ATOM 758 C CA . ARG A 1 101 ? -5.489 5.259 20.129 1.00 97.62 101 ARG A CA 1
ATOM 759 C C . ARG A 1 101 ? -6.979 5.105 20.409 1.00 97.62 101 ARG A C 1
ATOM 761 O O . ARG A 1 101 ? -7.404 5.431 21.512 1.00 97.62 101 ARG A O 1
ATOM 768 N N . GLN A 1 102 ? -7.765 4.665 19.427 1.00 97.50 102 GLN A N 1
ATOM 769 C CA . GLN A 1 102 ? -9.234 4.669 19.524 1.00 97.50 102 GLN A CA 1
ATOM 770 C C . GLN A 1 102 ? -9.884 3.286 19.373 1.00 97.50 102 GLN A C 1
ATOM 772 O O . GLN A 1 102 ? -11.094 3.155 19.527 1.00 97.50 102 GLN A O 1
ATOM 777 N N . GLY A 1 103 ? -9.094 2.250 19.092 1.00 96.81 103 GLY A N 1
ATOM 778 C CA . GLY A 1 103 ? -9.527 0.854 18.990 1.00 96.81 103 GLY A CA 1
ATOM 779 C C . GLY A 1 103 ? -10.022 0.419 17.609 1.00 96.81 103 GLY A C 1
ATOM 780 O O . GLY A 1 103 ? -10.247 -0.771 17.410 1.00 96.81 103 GLY A O 1
ATOM 781 N N . PHE A 1 104 ? -10.200 1.341 16.658 1.00 97.25 104 PHE A N 1
ATOM 782 C CA . PHE A 1 104 ? -10.724 1.045 15.318 1.00 97.25 104 PHE A CA 1
ATOM 783 C C . PHE A 1 104 ? -10.363 2.139 14.301 1.00 97.25 104 PHE A C 1
ATOM 785 O O . PHE A 1 104 ? -10.047 3.266 14.683 1.00 97.25 104 PHE A O 1
ATOM 792 N N . LEU A 1 105 ? -10.486 1.836 13.005 1.00 98.06 105 LEU A N 1
ATOM 793 C CA . LEU A 1 105 ? -10.516 2.840 11.937 1.00 98.06 105 LEU A CA 1
ATOM 794 C C . LEU A 1 105 ? -11.954 3.185 11.545 1.00 98.06 105 LEU A C 1
ATOM 796 O O . LEU A 1 105 ? -12.789 2.322 11.294 1.00 98.06 105 LEU A O 1
ATOM 800 N N . SER A 1 106 ? -12.263 4.466 11.441 1.00 98.25 106 SER A N 1
ATOM 801 C CA . SER A 1 106 ? -13.513 4.960 10.871 1.00 98.25 106 SER A CA 1
ATOM 802 C C . SER A 1 106 ? -13.526 4.830 9.343 1.00 98.25 106 SER A C 1
ATOM 804 O O . SER A 1 106 ? -12.503 4.635 8.686 1.00 98.25 106 SER A O 1
ATOM 806 N N . ALA A 1 107 ? -14.702 4.992 8.731 1.00 97.50 107 ALA A N 1
ATOM 807 C CA . ALA A 1 107 ? -14.816 5.003 7.272 1.00 97.50 107 ALA A CA 1
ATOM 808 C C . ALA A 1 107 ? -14.084 6.172 6.606 1.00 97.50 107 ALA A C 1
ATOM 810 O O . ALA A 1 107 ? -13.538 6.003 5.518 1.00 97.50 107 ALA A O 1
ATOM 811 N N . ALA A 1 108 ? -14.052 7.333 7.259 1.00 98.19 108 ALA A N 1
ATOM 812 C CA . ALA A 1 108 ? -13.360 8.502 6.737 1.00 98.19 108 ALA A CA 1
ATOM 813 C C . ALA A 1 108 ? -11.837 8.310 6.749 1.00 98.19 108 ALA A C 1
ATOM 815 O O . ALA A 1 108 ? -11.175 8.661 5.772 1.00 98.19 108 ALA A O 1
ATOM 816 N N . GLU A 1 109 ? -11.296 7.712 7.815 1.00 98.62 109 GLU A N 1
ATOM 817 C CA . GLU A 1 109 ? -9.867 7.403 7.918 1.00 98.62 109 GLU A CA 1
ATOM 818 C C . GLU A 1 109 ? -9.460 6.359 6.880 1.00 98.62 109 GLU A C 1
ATOM 820 O O . GLU A 1 109 ? -8.531 6.615 6.124 1.00 98.62 109 GLU A O 1
ATOM 825 N N . VAL A 1 110 ? -10.215 5.259 6.734 1.00 98.31 110 VAL A N 1
ATOM 826 C CA . VAL A 1 110 ? -9.960 4.267 5.668 1.00 98.31 110 VAL A CA 1
ATOM 827 C C . VAL A 1 110 ? -9.939 4.928 4.296 1.00 98.31 110 VAL A C 1
ATOM 829 O O . VAL A 1 110 ? -8.972 4.772 3.562 1.00 98.31 110 VAL A O 1
ATOM 832 N N . ALA A 1 111 ? -10.949 5.739 3.970 1.00 98.25 111 ALA A N 1
ATOM 833 C CA . ALA A 1 111 ? -10.990 6.432 2.687 1.00 98.25 111 ALA A CA 1
ATOM 834 C C . ALA A 1 111 ? -9.797 7.390 2.495 1.00 98.25 111 ALA A C 1
ATOM 836 O O . ALA A 1 111 ? -9.382 7.643 1.363 1.00 98.25 111 ALA A O 1
ATOM 837 N N . SER A 1 112 ? -9.258 7.953 3.579 1.00 98.44 112 SER A N 1
ATOM 838 C CA . SER A 1 112 ? -8.057 8.788 3.542 1.00 98.44 112 SER A CA 1
ATOM 839 C C . SER A 1 112 ? -6.800 7.971 3.259 1.00 98.44 112 SER A C 1
ATOM 841 O O . SER A 1 112 ? -6.069 8.300 2.322 1.00 98.44 112 SER A O 1
ATOM 843 N N . GLU A 1 113 ? -6.588 6.882 3.998 1.00 98.38 113 GLU A N 1
ATOM 844 C CA . GLU A 1 113 ? -5.461 5.972 3.770 1.00 98.38 113 GLU A CA 1
ATOM 845 C C . GLU A 1 113 ? -5.528 5.350 2.369 1.00 98.38 113 GLU A C 1
ATOM 847 O O . GLU A 1 113 ? -4.522 5.260 1.665 1.00 98.38 113 GLU A O 1
ATOM 852 N N . ASP A 1 114 ? -6.729 5.023 1.895 1.00 98.19 114 ASP A N 1
ATOM 853 C CA . ASP A 1 114 ? -6.950 4.471 0.566 1.00 98.19 114 ASP A CA 1
ATOM 854 C C . ASP A 1 114 ? -6.524 5.424 -0.550 1.00 98.19 114 ASP A C 1
ATOM 856 O O . ASP A 1 114 ? -5.906 4.994 -1.528 1.00 98.19 114 ASP A O 1
ATOM 860 N N . ARG A 1 115 ? -6.833 6.721 -0.410 1.00 98.44 115 ARG A N 1
ATOM 861 C CA . ARG A 1 115 ? -6.367 7.754 -1.344 1.00 98.44 115 ARG A CA 1
ATOM 862 C C . ARG A 1 115 ? -4.849 7.890 -1.303 1.00 98.44 115 ARG A C 1
ATOM 864 O O . ARG A 1 115 ? -4.243 8.048 -2.362 1.00 98.44 115 ARG A O 1
ATOM 871 N N . ALA A 1 116 ? -4.239 7.801 -0.121 1.00 98.38 116 ALA A N 1
ATOM 872 C CA . ALA A 1 116 ? -2.788 7.852 0.022 1.00 98.38 116 ALA A CA 1
ATOM 873 C C . ALA A 1 116 ? -2.113 6.657 -0.675 1.00 98.38 116 ALA A C 1
ATOM 875 O O . ALA A 1 116 ? -1.182 6.851 -1.458 1.00 98.38 116 ALA A O 1
ATOM 876 N N . LEU A 1 117 ? -2.631 5.437 -0.495 1.00 98.25 117 LEU A N 1
ATOM 877 C CA . LEU A 1 117 ? -2.144 4.248 -1.203 1.00 98.25 117 LEU A CA 1
ATOM 878 C C . LEU A 1 117 ? -2.339 4.360 -2.721 1.00 98.25 117 LEU A C 1
ATOM 880 O O . LEU A 1 117 ? -1.416 4.053 -3.476 1.00 98.25 117 LEU A O 1
ATOM 884 N N . ASN A 1 118 ? -3.491 4.860 -3.183 1.00 97.00 118 ASN A N 1
ATOM 885 C CA . ASN A 1 118 ? -3.741 5.095 -4.610 1.00 97.00 118 ASN A CA 1
ATOM 886 C C . ASN A 1 118 ? -2.734 6.087 -5.201 1.00 97.00 118 ASN A C 1
ATOM 888 O O . ASN A 1 118 ? -2.204 5.855 -6.285 1.00 97.00 118 ASN A O 1
ATOM 892 N N . ALA A 1 119 ? -2.431 7.172 -4.486 1.00 96.94 119 ALA A N 1
ATOM 893 C CA . ALA A 1 119 ? -1.453 8.161 -4.929 1.00 96.94 119 ALA A CA 1
ATOM 894 C C . ALA A 1 119 ? -0.041 7.567 -5.066 1.00 96.94 119 ALA A C 1
ATOM 896 O O . ALA A 1 119 ? 0.715 7.973 -5.949 1.00 96.94 119 ALA A O 1
ATOM 897 N N . VAL A 1 120 ? 0.323 6.588 -4.233 1.00 97.25 120 VAL A N 1
ATOM 898 C CA . VAL A 1 120 ? 1.583 5.850 -4.391 1.00 97.25 120 VAL A CA 1
ATOM 899 C C . VAL A 1 120 ? 1.513 4.892 -5.580 1.00 97.25 120 VAL A C 1
ATOM 901 O O . VAL A 1 120 ? 2.419 4.902 -6.412 1.00 97.25 120 VAL A O 1
ATOM 904 N N . ALA A 1 121 ? 0.436 4.116 -5.715 1.00 95.44 121 ALA A N 1
ATOM 905 C CA . ALA A 1 121 ? 0.249 3.185 -6.831 1.00 95.44 121 ALA A CA 1
ATOM 906 C C . ALA A 1 121 ? 0.351 3.890 -8.194 1.00 95.44 121 ALA A C 1
ATOM 908 O O . ALA A 1 121 ? 1.101 3.463 -9.071 1.00 95.44 121 ALA A O 1
ATOM 909 N N . LEU A 1 122 ? -0.308 5.041 -8.343 1.00 93.38 122 LEU A N 1
ATOM 910 C CA . LEU A 1 122 ? -0.321 5.821 -9.582 1.00 93.38 122 LEU A CA 1
ATOM 911 C C . LEU A 1 122 ? 1.068 6.295 -10.045 1.00 93.38 122 LEU A C 1
ATOM 913 O O . LEU A 1 122 ? 1.228 6.624 -11.214 1.00 93.38 122 LEU A O 1
ATOM 917 N N . GLN A 1 123 ? 2.087 6.300 -9.178 1.00 92.75 123 GLN A N 1
ATOM 918 C CA . GLN A 1 123 ? 3.460 6.642 -9.575 1.00 92.75 123 GLN A CA 1
ATOM 919 C C . GLN A 1 123 ? 4.154 5.534 -10.385 1.00 92.75 123 GLN A C 1
ATOM 921 O O . GLN A 1 123 ? 5.158 5.815 -11.037 1.00 92.75 123 GLN A O 1
ATOM 926 N N . MET A 1 124 ? 3.662 4.289 -10.333 1.00 89.44 124 MET A N 1
ATOM 927 C CA . MET A 1 124 ? 4.187 3.168 -11.132 1.00 89.44 124 MET A CA 1
ATOM 928 C C . MET A 1 124 ? 3.177 2.626 -12.149 1.00 89.44 124 MET A C 1
ATOM 930 O O . MET A 1 124 ? 3.562 1.919 -13.080 1.00 89.44 124 MET A O 1
ATOM 934 N N . CYS A 1 125 ? 1.893 2.940 -11.978 1.00 88.81 125 CYS A N 1
ATOM 935 C CA . CYS A 1 125 ? 0.862 2.551 -12.923 1.00 88.81 125 CYS A CA 1
ATOM 936 C C . CYS A 1 125 ? 0.958 3.406 -14.184 1.00 88.81 125 CYS A C 1
ATOM 938 O O . CYS A 1 125 ? 1.088 4.629 -14.126 1.00 88.81 125 CYS A O 1
ATOM 940 N N . LYS A 1 126 ? 0.858 2.765 -15.350 1.00 73.62 126 LYS A N 1
ATOM 941 C CA . LYS A 1 126 ? 0.596 3.501 -16.589 1.00 73.62 126 LYS A CA 1
ATOM 942 C C . LYS A 1 126 ? -0.713 4.269 -16.421 1.00 73.62 126 LYS A C 1
ATOM 944 O O . LYS A 1 126 ? -1.651 3.749 -15.819 1.00 73.62 126 LYS A O 1
ATOM 949 N N . ALA A 1 127 ? -0.780 5.484 -16.964 1.00 50.94 127 ALA A N 1
ATOM 950 C CA . ALA A 1 127 ? -2.046 6.199 -17.047 1.00 50.94 127 ALA A CA 1
ATOM 951 C C . ALA A 1 127 ? -3.097 5.266 -17.682 1.00 50.94 127 ALA A C 1
ATOM 953 O O . ALA A 1 127 ? -2.767 4.604 -18.676 1.00 50.94 127 ALA A O 1
ATOM 954 N N . PRO A 1 128 ? -4.329 5.180 -17.142 1.00 41.78 128 PRO A N 1
ATOM 955 C CA . PRO A 1 128 ? -5.389 4.476 -17.848 1.00 41.78 128 PRO A CA 1
ATOM 956 C C . PRO A 1 128 ? -5.487 5.085 -19.254 1.00 41.78 128 PRO A C 1
ATOM 958 O O . PRO A 1 128 ? -5.332 6.307 -19.383 1.00 41.78 128 PRO A O 1
ATOM 961 N N . PRO A 1 129 ? -5.691 4.286 -20.319 1.00 40.31 129 PRO A N 1
ATOM 962 C CA . PRO A 1 129 ? -5.968 4.859 -21.624 1.00 40.31 129 PRO A CA 1
ATOM 963 C C . PRO A 1 129 ? -7.146 5.817 -21.452 1.00 40.31 129 PRO A C 1
ATOM 965 O O . PRO A 1 129 ? -8.238 5.414 -21.053 1.00 40.31 129 PRO A O 1
ATOM 968 N N . SER A 1 130 ? -6.880 7.106 -21.666 1.00 39.09 130 SER A N 1
ATOM 969 C CA . SER A 1 130 ? -7.896 8.148 -21.637 1.00 39.09 130 SER A CA 1
ATOM 970 C C . SER A 1 130 ? -9.070 7.696 -22.500 1.00 39.09 130 SER A C 1
ATOM 972 O O . SER A 1 130 ? -8.864 7.158 -23.592 1.00 39.09 130 SER A O 1
ATOM 974 N N . ALA A 1 131 ? -10.295 7.952 -22.047 1.00 46.91 131 ALA A N 1
ATOM 975 C CA . ALA A 1 131 ? -11.527 7.799 -22.818 1.00 46.91 131 ALA A CA 1
ATOM 976 C C . ALA A 1 131 ? -11.594 8.757 -24.041 1.00 46.91 131 ALA A C 1
ATOM 978 O O . ALA A 1 131 ? -12.651 9.267 -24.388 1.00 46.91 131 ALA A O 1
ATOM 979 N N . ALA A 1 132 ? -10.463 9.021 -24.700 1.00 47.97 132 ALA A N 1
ATOM 980 C CA . ALA A 1 132 ? -10.284 9.900 -25.849 1.00 47.97 132 ALA A CA 1
ATOM 981 C C . ALA A 1 132 ? -10.001 9.135 -27.158 1.00 47.97 132 ALA A C 1
ATOM 983 O O . ALA A 1 132 ? -9.682 9.753 -28.168 1.00 47.97 132 ALA A O 1
ATOM 984 N N . ALA A 1 133 ? -10.134 7.803 -27.176 1.00 49.62 133 ALA A N 1
ATOM 985 C CA . ALA A 1 133 ? -9.982 7.003 -28.397 1.00 49.62 133 ALA A CA 1
ATOM 986 C C . ALA A 1 133 ? -11.314 6.609 -29.067 1.00 49.62 133 ALA A C 1
ATOM 988 O O . ALA A 1 133 ? -11.314 5.792 -29.981 1.00 49.62 133 ALA A O 1
ATOM 989 N N . THR A 1 134 ? -12.448 7.195 -28.660 1.00 51.91 134 THR A N 1
ATOM 990 C CA . THR A 1 134 ? -13.717 7.039 -29.394 1.00 51.91 134 THR A CA 1
ATOM 991 C C . THR A 1 134 ? -14.507 8.344 -29.352 1.00 51.91 134 THR A C 1
ATOM 993 O O . THR A 1 134 ? -15.261 8.597 -28.420 1.00 51.91 134 THR A O 1
ATOM 996 N N . GLY A 1 135 ? -14.307 9.218 -30.339 1.00 38.59 135 GLY A N 1
ATOM 997 C CA . GLY A 1 135 ? -14.935 10.541 -30.321 1.00 38.59 135 GLY A CA 1
ATOM 998 C C . GLY A 1 135 ? -14.771 11.32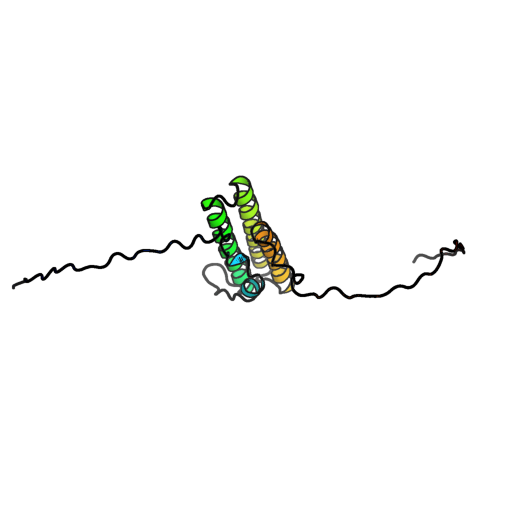0 -31.615 1.00 38.59 135 GLY A C 1
ATOM 999 O O . GLY A 1 135 ? -14.039 12.298 -31.676 1.00 38.59 135 GLY A O 1
ATOM 1000 N N . LYS A 1 136 ? -15.446 10.836 -32.656 1.00 45.16 136 LYS A N 1
ATOM 1001 C CA . LYS A 1 136 ? -15.911 11.548 -33.856 1.00 45.16 136 LYS A CA 1
ATOM 1002 C C . LYS A 1 136 ? -15.795 13.086 -33.760 1.00 45.16 136 LYS A C 1
ATOM 1004 O O . LYS A 1 136 ? -16.471 13.716 -32.955 1.00 45.16 136 LYS A O 1
ATOM 1009 N N . ARG A 1 137 ? -14.976 13.679 -34.635 1.00 42.78 137 ARG A N 1
ATOM 1010 C CA . ARG A 1 137 ? -14.864 15.129 -34.875 1.00 42.78 137 ARG A CA 1
ATOM 1011 C C . ARG A 1 137 ? -16.262 15.720 -35.153 1.00 42.78 137 ARG A C 1
ATOM 1013 O O . ARG A 1 137 ? -16.848 15.339 -36.169 1.00 42.78 137 ARG A O 1
ATOM 1020 N N . PRO A 1 138 ? -16.816 16.631 -34.331 1.00 44.09 138 PRO A N 1
ATOM 1021 C CA . PRO A 1 138 ? -17.990 17.381 -34.741 1.00 44.09 138 PRO A CA 1
ATOM 1022 C C . PRO A 1 138 ? -17.556 18.417 -35.781 1.00 44.09 138 PRO A C 1
ATOM 1024 O O . PRO A 1 138 ? -16.771 19.324 -35.513 1.00 44.09 138 PRO A O 1
ATOM 1027 N N . SER A 1 139 ? -18.042 18.227 -37.005 1.00 52.62 139 SER A N 1
ATOM 1028 C CA . SER A 1 139 ? -18.145 19.289 -37.996 1.00 52.62 139 SER A CA 1
ATOM 1029 C C . SER A 1 139 ? -19.198 20.279 -37.496 1.00 52.62 139 SER A C 1
ATOM 1031 O O . SER A 1 139 ? -20.365 19.926 -37.366 1.00 52.62 139 SER A O 1
ATOM 1033 N N . SER A 1 140 ? -18.768 21.490 -37.167 1.00 47.00 140 SER A N 1
ATOM 1034 C CA . SER A 1 140 ? -19.619 22.666 -36.982 1.00 47.00 140 SER A CA 1
ATOM 1035 C C . SER A 1 140 ? -18.721 23.836 -37.384 1.00 47.00 140 SER A C 1
ATOM 1037 O O . SER A 1 140 ? -17.690 24.062 -36.763 1.00 47.00 140 SER A O 1
ATOM 1039 N N . GLY A 1 141 ? -18.888 24.443 -38.554 1.00 41.84 141 GLY A N 1
ATOM 1040 C CA . GLY A 1 141 ? -20.111 25.118 -38.968 1.00 41.84 141 GLY A CA 1
ATOM 1041 C C . GLY A 1 141 ? -19.900 26.598 -38.659 1.00 41.84 141 GLY A C 1
ATOM 1042 O O . GLY A 1 141 ? -19.934 26.992 -37.499 1.00 41.84 141 GLY A O 1
ATOM 1043 N N . HIS A 1 142 ? -19.558 27.370 -39.691 1.00 44.06 142 HIS A N 1
ATOM 1044 C CA . HIS A 1 142 ? -19.314 28.811 -39.652 1.00 44.06 142 HIS A CA 1
ATOM 1045 C C . HIS A 1 142 ? -20.419 29.587 -38.936 1.00 44.06 142 HIS A C 1
ATOM 1047 O O . HIS A 1 142 ? -21.566 29.407 -39.311 1.00 44.06 142 HIS A O 1
ATOM 1053 N N . HIS A 1 143 ? -20.056 30.548 -38.079 1.00 44.88 143 HIS A N 1
ATOM 1054 C CA . HIS A 1 143 ? -20.721 31.854 -38.014 1.00 44.88 143 HIS A CA 1
ATOM 1055 C C . HIS A 1 143 ? -19.722 32.938 -37.573 1.00 44.88 143 HIS A C 1
ATOM 1057 O O . HIS A 1 143 ? -19.089 32.843 -36.525 1.00 44.88 143 HIS A O 1
ATOM 1063 N N . HIS A 1 144 ? -19.567 33.947 -38.433 1.00 46.31 144 HIS A N 1
ATOM 1064 C CA . HIS A 1 144 ? -19.004 35.262 -38.133 1.00 46.31 144 HIS A CA 1
ATOM 1065 C C . HIS A 1 144 ? -19.872 36.006 -37.108 1.00 46.31 144 HIS A C 1
ATOM 1067 O O . HIS A 1 144 ? -21.091 36.009 -37.264 1.00 46.31 144 HIS A O 1
ATOM 1073 N N . ALA A 1 145 ? -19.244 36.719 -36.167 1.00 39.25 145 ALA A N 1
ATOM 1074 C CA . ALA A 1 145 ? -19.681 38.039 -35.697 1.00 39.25 145 ALA A CA 1
ATOM 1075 C C . ALA A 1 145 ? -18.545 38.740 -34.917 1.00 39.25 145 ALA A C 1
ATOM 1077 O O . ALA A 1 145 ? -17.748 38.092 -34.246 1.00 39.25 145 ALA A O 1
ATOM 1078 N N . GLU A 1 146 ? -18.488 40.057 -35.093 1.00 40.66 146 GLU A N 1
ATOM 1079 C CA . GLU A 1 146 ? -17.458 41.058 -34.771 1.00 40.66 146 GLU A CA 1
ATOM 1080 C C . GLU A 1 146 ? -17.057 41.289 -33.292 1.00 40.66 146 GLU A C 1
ATOM 1082 O O . GLU A 1 146 ? -17.750 40.846 -32.376 1.00 40.66 146 GLU A O 1
ATOM 1087 N N . PRO A 1 147 ? -15.968 42.063 -33.050 1.00 53.56 147 PRO A N 1
ATOM 1088 C CA . PRO A 1 147 ? -15.549 42.539 -31.734 1.00 53.56 147 PRO A CA 1
ATOM 1089 C C . PRO A 1 147 ? -16.151 43.918 -31.386 1.00 53.56 147 PRO A C 1
ATOM 1091 O O . PRO A 1 147 ? -16.116 44.846 -32.188 1.00 53.56 147 PRO A O 1
ATOM 1094 N N . GLY A 1 148 ? -16.625 44.094 -30.149 1.00 42.69 148 GLY A N 1
ATOM 1095 C CA . GLY A 1 148 ? -17.139 45.376 -29.656 1.00 42.69 148 GLY A CA 1
ATOM 1096 C C . GLY A 1 148 ? -16.954 45.552 -28.147 1.00 42.69 148 GLY A C 1
ATOM 1097 O O . GLY A 1 148 ? -17.723 45.006 -27.372 1.00 42.69 148 GLY A O 1
ATOM 1098 N N . HIS A 1 149 ? -15.887 46.277 -27.797 1.00 44.62 149 HIS A N 1
ATOM 1099 C CA . HIS A 1 149 ? -15.577 47.153 -26.647 1.00 44.62 149 HIS A CA 1
ATOM 1100 C C . HIS A 1 149 ? -16.317 47.098 -25.274 1.00 44.62 149 HIS A C 1
ATOM 1102 O O . HIS A 1 149 ? -17.479 46.722 -25.171 1.00 44.62 149 HIS A O 1
ATOM 1108 N N . PRO A 1 150 ? -15.629 47.539 -24.187 1.00 61.84 150 PRO A N 1
ATOM 1109 C CA . PRO A 1 150 ? -15.992 47.286 -22.789 1.00 61.84 150 PRO A CA 1
ATOM 1110 C C . PRO A 1 150 ? -16.876 48.378 -22.166 1.00 61.84 150 PRO A C 1
ATOM 1112 O O . PRO A 1 150 ? -16.801 49.542 -22.557 1.00 61.84 150 PRO A O 1
ATOM 1115 N N . VAL A 1 151 ? -17.618 48.028 -21.107 1.00 53.38 151 VAL A N 1
ATOM 1116 C CA . VAL A 1 151 ? -18.255 49.003 -20.204 1.00 53.38 151 VAL A CA 1
ATOM 1117 C C . VAL A 1 151 ? -18.073 48.561 -18.747 1.00 53.38 151 VAL A C 1
ATOM 1119 O O . VAL A 1 151 ? -18.599 47.539 -18.315 1.00 53.38 151 VAL A O 1
ATOM 1122 N N . SER A 1 152 ? -17.291 49.347 -18.005 1.00 50.88 152 SER A N 1
ATOM 1123 C CA . SER A 1 152 ? -17.204 49.373 -16.539 1.00 50.88 152 SER A CA 1
ATOM 1124 C C . SER A 1 152 ? -18.546 49.751 -15.917 1.00 50.88 152 SER A C 1
ATOM 1126 O O . SER A 1 152 ? -19.186 50.633 -16.469 1.00 50.88 152 SER A O 1
ATOM 1128 N N . LEU A 1 153 ? -18.900 49.242 -14.729 1.00 50.53 153 LEU A N 1
ATOM 1129 C CA . LEU A 1 153 ? -19.732 49.967 -13.750 1.00 50.53 153 LEU A CA 1
ATOM 1130 C C . LEU A 1 153 ? -19.594 49.361 -12.330 1.00 50.53 153 LEU A C 1
ATOM 1132 O O . LEU A 1 153 ? -19.814 48.171 -12.145 1.00 50.53 153 LEU A O 1
ATOM 1136 N N . LEU A 1 154 ? -19.170 50.236 -11.400 1.00 46.34 154 LEU A N 1
ATOM 1137 C CA . LEU A 1 154 ? -19.496 50.432 -9.964 1.00 46.34 154 LEU A CA 1
ATOM 1138 C C . LEU A 1 154 ? -20.027 49.236 -9.128 1.00 46.34 154 LEU A C 1
ATOM 1140 O O . LEU A 1 154 ? -20.909 48.531 -9.583 1.00 46.34 154 LEU A O 1
ATOM 1144 N N . SER A 1 155 ? -19.661 48.957 -7.867 1.00 45.00 155 SER A N 1
ATOM 1145 C CA . SER A 1 155 ? -19.283 49.717 -6.647 1.00 45.00 155 SER A CA 1
ATOM 1146 C C . SER A 1 155 ? -20.223 49.278 -5.499 1.00 45.00 155 SER A C 1
ATOM 1148 O O . SER A 1 155 ? -21.369 48.924 -5.758 1.00 45.00 155 SER A O 1
ATOM 1150 N N . ALA A 1 156 ? -19.736 49.398 -4.254 1.00 49.88 156 ALA A N 1
ATOM 1151 C CA . ALA A 1 156 ? -20.385 49.158 -2.949 1.00 49.88 156 ALA A CA 1
ATOM 1152 C C . ALA A 1 156 ? -20.569 47.676 -2.544 1.00 49.88 156 ALA A C 1
ATOM 1154 O O . ALA A 1 156 ? -21.045 46.865 -3.320 1.00 49.88 156 ALA A O 1
ATOM 1155 N N . GLY A 1 157 ? -20.231 47.206 -1.341 1.00 43.19 157 GLY A N 1
ATOM 1156 C CA . GLY A 1 157 ? -19.777 47.857 -0.113 1.00 43.19 157 GLY A CA 1
ATOM 1157 C C . GLY A 1 157 ? -20.410 47.160 1.101 1.00 43.19 157 GLY A C 1
ATOM 1158 O O . GLY A 1 157 ? -21.593 47.367 1.313 1.00 43.19 157 GLY A O 1
ATOM 1159 N N . SER A 1 158 ? -19.602 46.419 1.886 1.00 49.84 158 SER A N 1
ATOM 1160 C CA . SER A 1 158 ? -19.747 46.097 3.334 1.00 49.84 158 SER A CA 1
ATOM 1161 C C . SER A 1 158 ? -21.059 45.444 3.858 1.00 49.84 158 SER A C 1
ATOM 1163 O O . SER A 1 158 ? -22.034 45.365 3.122 1.00 49.84 158 SER A O 1
ATOM 1165 N N . PRO A 1 159 ? -21.151 44.998 5.139 1.00 59.75 159 PRO A N 1
ATOM 1166 C CA . PRO A 1 159 ? -20.150 44.958 6.211 1.00 59.75 159 PRO A CA 1
ATOM 1167 C C . PRO A 1 159 ? -19.921 43.574 6.858 1.00 59.75 159 PRO A C 1
ATOM 1169 O O . PRO A 1 159 ? -20.628 42.596 6.630 1.00 59.75 159 PRO A O 1
ATOM 1172 N N . GLN A 1 160 ? -18.884 43.574 7.694 1.00 52.34 160 GLN A N 1
ATOM 1173 C CA . GLN A 1 160 ? -18.440 42.537 8.621 1.00 52.34 160 GLN A CA 1
ATOM 1174 C C . GLN A 1 160 ? -19.429 42.327 9.780 1.00 52.34 160 GLN A C 1
ATOM 1176 O O . GLN A 1 160 ? -20.127 43.262 10.180 1.00 52.34 160 GLN A O 1
ATOM 1181 N N . ALA A 1 161 ? -19.396 41.117 10.338 1.00 57.31 161 ALA A N 1
ATOM 1182 C CA . ALA A 1 161 ? -19.837 40.770 11.685 1.00 57.31 161 ALA A CA 1
ATOM 1183 C C . ALA A 1 161 ? -18.641 40.183 12.445 1.00 57.31 161 ALA A C 1
ATOM 1185 O O . ALA A 1 161 ? -17.805 39.533 11.773 1.00 57.31 161 ALA A O 1
#

Mean predicted aligned error: 16.14 Å

Secondary structure (DSSP, 8-state):
-----------------------------GGG-HHHHHH-----BTTB--HHHHHHHHHHHHHHHHHHHHHHTTSS-HHHHHHHHHHHHHHHHHHHHHHHHHSS--HHHHHHHHHHHHHHHTTTSPPP--TTSS---------------------------

Sequence (161 aa):
MKYLLIIALALGCGQVFAQTGRQASSPDYPSCDLSQQLSLKADTGGSITDPRQAHVSMRGNILQADISTARKARLLSEAKALQMWQQVDAVRRQADGLVQRQGFLSAAEVASEDRALNAVALQMCKAPPSAAATGKRPSSGHHHAEPGHPVSLLSAGSPQA

Foldseek 3Di:
DDDDDDDDDDDDDDPPPPPPPDPPDQDPQPLQPLVVLVVDFFDADDPRPERLLRSLVVSLVSLLVVLVVCVVVVVDPPVLSVVLNVQSVVLSVVLVVVCVVPVYDDPVSSVVSSVSSNVSSVVRDDDDPPPPPDDDDDDDDDDDDDDDDDDDDDDDDDDDD

Nearest PDB structures (foldseek):
  6zhi-assembly4_C  TM=7.661E-01  e=3.476E+00  Plasmodium falciparum 3D7

Radius of gyration: 28.79 Å; Cα contacts (8 Å, |Δi|>4): 104; chains: 1; bounding box: 37×109×60 Å

pLDDT: mean 77.42, std 23.58, range [37.69, 98.75]

Organism: Frateuria aurantia (strain ATCC 33424 / DSM 6220 / KCTC 2777 / LMG 1558 / NBRC 3245 / NCIMB 13370) (NCBI:txid767434)

Solvent-accessible surface area (backbone atoms only — not comparable to full-atom values): 10610 Å² total; per-residue (Å²): 140,80,88,86,85,88,82,88,82,92,82,88,79,84,81,79,76,77,77,73,83,67,73,83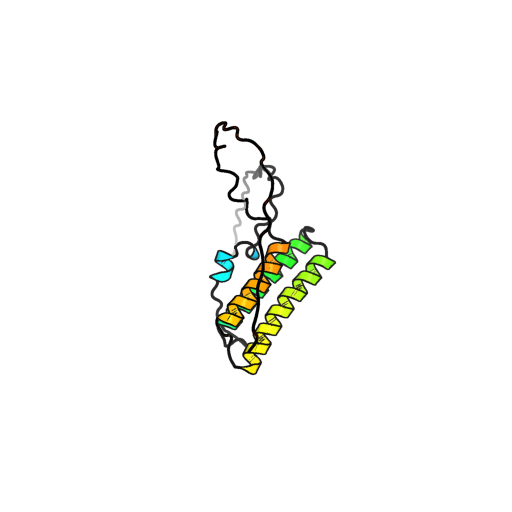,70,74,80,88,46,74,56,59,42,58,70,60,56,74,66,54,82,38,77,57,53,92,92,39,81,34,52,58,47,22,28,52,45,49,54,38,53,50,41,48,52,44,43,54,47,37,33,77,70,67,75,32,54,68,68,57,32,52,55,50,47,52,52,44,51,49,49,44,50,50,51,52,51,44,25,72,74,72,68,43,64,53,74,68,54,49,57,50,49,51,51,53,52,48,61,54,35,57,76,76,36,75,77,74,84,65,91,75,86,74,74,82,82,81,88,74,80,90,78,92,82,86,90,79,85,90,80,88,80,89,84,90,78,88,83,88,132